Protein AF-A0A2D4GL40-F1 (afdb_monomer_lite)

Organism: Micrurus corallinus (NCBI:txid54390)

Secondary structure (DSSP, 8-state):
-B-TTT--B--GGGSHHHHTTTTHHHHHHHHHHHHHHHHHHHHHHHHHHHHHHHT--EEEEEEETTEEEEEE-TTTHHHHHHHHHHHHHHHHHHHHHHTT-S--

pLDDT: mean 92.52, std 5.68, range [70.44, 98.19]

InterPro domains:
  IPR002297 DNA-directed DNA-polymerase, family A, mitochondria [PR00867] (26-42)
  IPR002297 DNA-directed DNA-polymerase, family A, mitochondria [PR00867] (79-94)
  IPR002297 DNA-directed DNA-polymerase, family A, mitochondria [PR00867] (95-104)
  IPR002297 DNA-directed DNA-polymerase, family A, mitochondria [PTHR10267] (1-104)
  IPR043502 DNA/RNA polymerase superfamily [SSF56672] (3-97)

Structure (mmCIF, N/CA/C/O backbone):
data_AF-A0A2D4GL40-F1
#
_entry.id   AF-A0A2D4GL40-F1
#
loop_
_atom_site.group_PDB
_atom_site.id
_atom_site.type_symbol
_atom_site.label_atom_id
_atom_site.label_alt_id
_atom_site.label_comp_id
_atom_site.label_asym_id
_atom_site.label_entity_id
_atom_site.label_seq_id
_atom_site.pdbx_PDB_ins_code
_atom_site.Cartn_x
_atom_site.Cartn_y
_atom_site.Cartn_z
_atom_site.occupancy
_atom_site.B_iso_or_equiv
_atom_site.auth_seq_id
_atom_site.auth_comp_id
_atom_site.auth_asym_id
_atom_site.auth_atom_id
_atom_site.pdbx_PDB_model_num
ATOM 1 N N . PRO A 1 1 ? 8.985 -1.579 -18.869 1.00 76.06 1 PRO A N 1
ATOM 2 C CA . PRO A 1 1 ? 8.976 -2.156 -17.502 1.00 76.06 1 PRO A CA 1
ATOM 3 C C . PRO A 1 1 ? 7.547 -2.089 -16.962 1.00 76.06 1 PRO A C 1
ATOM 5 O O . PRO A 1 1 ? 6.824 -1.176 -17.362 1.00 76.06 1 PRO A O 1
ATOM 8 N N . SER A 1 2 ? 7.148 -3.040 -16.120 1.00 82.38 2 SER A N 1
ATOM 9 C CA . SER A 1 2 ? 5.827 -3.066 -15.487 1.00 82.38 2 SER A CA 1
ATOM 10 C C . SER A 1 2 ? 5.953 -3.170 -13.973 1.00 82.38 2 SER A C 1
ATOM 12 O O . SER A 1 2 ? 6.911 -3.772 -13.487 1.00 82.38 2 SER A O 1
ATOM 14 N N . THR A 1 3 ? 5.000 -2.603 -13.237 1.00 85.25 3 THR A N 1
ATOM 15 C CA . THR A 1 3 ? 4.943 -2.765 -11.781 1.00 85.25 3 THR A CA 1
ATOM 16 C C . THR A 1 3 ? 4.599 -4.213 -11.401 1.00 85.25 3 THR A C 1
ATOM 18 O O . THR A 1 3 ? 3.915 -4.903 -12.166 1.00 85.25 3 THR A O 1
ATOM 21 N N . PRO A 1 4 ? 5.093 -4.716 -10.255 1.00 79.25 4 PRO A N 1
ATOM 22 C CA . PRO A 1 4 ? 5.023 -6.141 -9.923 1.00 79.25 4 PRO A CA 1
ATOM 23 C C . PRO A 1 4 ? 3.613 -6.626 -9.558 1.00 79.25 4 PRO A C 1
ATOM 25 O O . PRO A 1 4 ? 3.311 -7.806 -9.743 1.00 79.25 4 PRO A O 1
ATOM 28 N N . VAL A 1 5 ? 2.743 -5.748 -9.048 1.00 83.88 5 VAL A N 1
ATOM 29 C CA . VAL A 1 5 ? 1.413 -6.144 -8.563 1.00 83.88 5 VAL A CA 1
ATOM 30 C C . VAL A 1 5 ? 0.336 -5.818 -9.589 1.00 83.88 5 VAL A C 1
ATOM 32 O O . VAL A 1 5 ? -0.407 -6.713 -9.988 1.00 83.88 5 VAL A O 1
ATOM 35 N N . LEU A 1 6 ? 0.252 -4.559 -10.024 1.00 85.12 6 LEU A N 1
ATOM 36 C CA . LEU A 1 6 ? -0.811 -4.078 -10.913 1.00 85.12 6 LEU A CA 1
ATOM 37 C C . LEU A 1 6 ? -0.437 -4.135 -12.399 1.00 85.12 6 LEU A C 1
ATOM 39 O O . LEU A 1 6 ? -1.297 -3.930 -13.253 1.00 85.12 6 LEU A O 1
ATOM 43 N N . GLY A 1 7 ? 0.826 -4.412 -12.735 1.00 84.94 7 GLY A N 1
ATOM 44 C CA . GLY A 1 7 ? 1.274 -4.479 -14.127 1.00 84.94 7 GLY A CA 1
ATOM 45 C C . GLY A 1 7 ? 1.255 -3.126 -14.847 1.00 84.94 7 GLY A C 1
ATOM 46 O O . GLY A 1 7 ? 1.276 -3.089 -16.079 1.00 84.94 7 GLY A O 1
ATOM 47 N N . CYS A 1 8 ? 1.227 -2.013 -14.106 1.00 87.38 8 CYS A N 1
ATOM 48 C CA . CYS A 1 8 ? 1.227 -0.662 -14.657 1.00 87.38 8 CYS A CA 1
ATOM 49 C C . CYS A 1 8 ? 2.494 -0.428 -15.481 1.00 87.38 8 CYS A C 1
ATOM 51 O O . CYS A 1 8 ? 3.585 -0.832 -15.079 1.00 87.38 8 CYS A O 1
ATOM 53 N N . ARG A 1 9 ? 2.372 0.250 -16.626 1.00 87.19 9 ARG A N 1
ATOM 54 C CA . ARG A 1 9 ? 3.494 0.534 -17.534 1.00 87.19 9 ARG A CA 1
ATOM 55 C C . ARG A 1 9 ? 3.735 2.028 -17.669 1.00 87.19 9 ARG A C 1
ATOM 57 O O . ARG A 1 9 ? 2.803 2.828 -17.619 1.00 87.19 9 ARG A O 1
ATOM 64 N N . ILE A 1 10 ? 5.001 2.379 -17.879 1.00 88.38 10 ILE A N 1
ATOM 65 C CA . ILE A 1 10 ? 5.394 3.740 -18.236 1.00 88.38 10 ILE A CA 1
ATOM 66 C C . ILE A 1 10 ? 4.785 4.105 -19.595 1.00 88.38 10 ILE A C 1
ATOM 68 O O . ILE A 1 10 ? 4.481 3.223 -20.400 1.00 88.38 10 ILE A O 1
ATOM 72 N N . SER A 1 11 ? 4.605 5.401 -19.859 1.00 87.31 11 SER A N 1
ATOM 73 C CA . SER A 1 11 ? 4.157 5.881 -21.170 1.00 87.31 11 SER A CA 1
ATOM 74 C C . SER A 1 11 ? 4.968 5.235 -22.297 1.00 87.31 11 SER A C 1
ATOM 76 O O . SER A 1 11 ? 6.196 5.171 -22.216 1.00 87.31 11 SER A O 1
ATOM 78 N N . ARG A 1 12 ? 4.288 4.802 -23.368 1.00 86.19 12 ARG A N 1
ATOM 79 C CA . ARG A 1 12 ? 4.914 4.126 -24.522 1.00 86.19 12 ARG A CA 1
ATOM 80 C C . ARG A 1 12 ? 6.053 4.947 -25.134 1.00 86.19 12 ARG A C 1
ATOM 82 O O . ARG A 1 12 ? 7.025 4.376 -25.611 1.00 86.19 12 ARG A O 1
ATOM 89 N N . ALA A 1 13 ? 5.959 6.276 -25.063 1.00 88.06 13 ALA A N 1
ATOM 90 C CA . ALA A 1 13 ? 6.983 7.198 -25.548 1.00 88.06 13 ALA A CA 1
ATOM 91 C C . ALA A 1 13 ? 8.314 7.117 -24.776 1.00 88.06 13 ALA A C 1
ATOM 93 O O . ALA A 1 13 ? 9.316 7.601 -25.274 1.00 88.06 13 ALA A O 1
ATOM 94 N N . LEU A 1 14 ? 8.336 6.521 -23.579 1.00 85.56 14 LEU A N 1
ATOM 95 C CA . LEU A 1 14 ? 9.532 6.345 -22.742 1.00 85.56 14 LEU A CA 1
ATOM 96 C C . LEU A 1 14 ? 9.955 4.872 -22.631 1.00 85.56 14 LEU A C 1
ATOM 98 O O . LEU A 1 14 ? 10.756 4.502 -21.769 1.00 85.56 14 LEU A O 1
ATOM 102 N N . GLU A 1 15 ? 9.402 3.996 -23.470 1.00 86.94 15 GLU A N 1
ATOM 103 C CA . GLU A 1 15 ? 9.820 2.599 -23.519 1.00 86.94 15 GLU A CA 1
ATOM 104 C C . GLU A 1 15 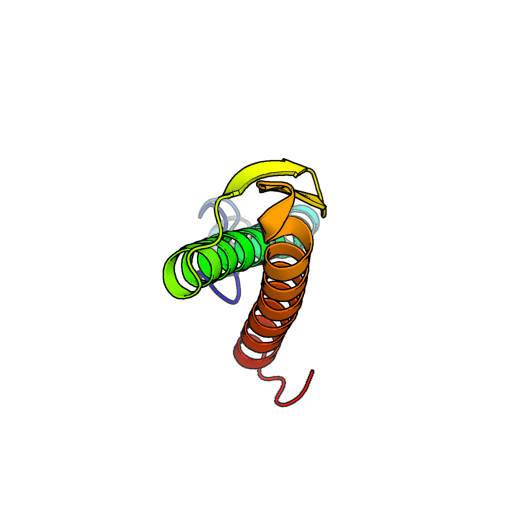? 11.122 2.438 -24.318 1.00 86.94 15 GLU A C 1
ATOM 106 O O . GLU A 1 15 ? 11.348 3.188 -25.267 1.00 86.94 15 GLU A O 1
ATOM 111 N N . PRO A 1 16 ? 11.970 1.436 -23.998 1.00 85.00 16 PRO A N 1
ATOM 112 C CA . PRO A 1 16 ? 13.216 1.180 -24.731 1.00 85.00 16 PRO A CA 1
ATOM 113 C C . PRO A 1 16 ? 13.053 1.123 -26.250 1.00 85.00 16 PRO A C 1
ATOM 115 O O . PRO A 1 16 ? 13.942 1.541 -26.978 1.00 85.00 16 PRO A O 1
ATOM 118 N N . ALA A 1 17 ? 11.911 0.616 -26.724 1.00 86.75 17 ALA A N 1
ATOM 119 C CA . ALA A 1 17 ? 11.613 0.518 -28.146 1.00 86.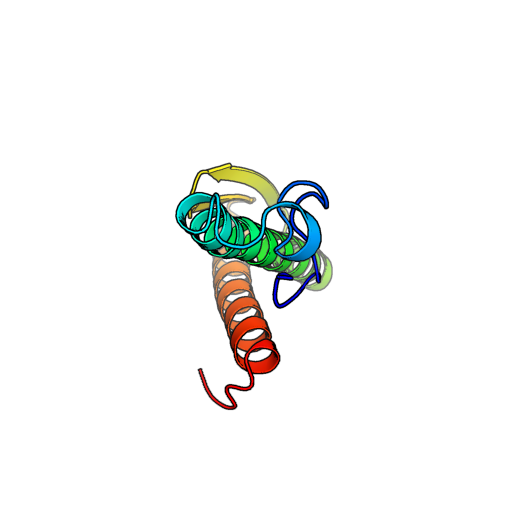75 17 ALA A CA 1
ATOM 120 C C . ALA A 1 17 ? 11.497 1.891 -28.837 1.00 86.75 17 ALA A C 1
ATOM 122 O O . ALA A 1 17 ? 11.727 1.975 -30.037 1.00 86.75 17 ALA A O 1
ATOM 123 N N . ALA A 1 18 ? 11.147 2.948 -28.095 1.00 87.31 18 ALA A N 1
ATOM 124 C CA . ALA A 1 18 ? 10.976 4.303 -28.614 1.00 87.31 18 ALA A CA 1
ATOM 125 C C . ALA A 1 18 ? 12.210 5.194 -28.388 1.00 87.31 18 ALA A C 1
ATOM 127 O O . ALA A 1 18 ? 12.551 5.980 -29.264 1.00 87.31 18 ALA A O 1
ATOM 128 N N . VAL A 1 19 ? 12.877 5.075 -27.232 1.00 87.88 19 VAL A N 1
ATOM 129 C CA . VAL A 1 19 ? 13.974 5.986 -26.824 1.00 87.88 19 VAL A CA 1
ATOM 130 C C . VAL A 1 19 ? 15.348 5.318 -26.739 1.00 87.88 19 VAL A C 1
ATOM 132 O O . VAL A 1 19 ? 16.335 5.957 -26.377 1.00 87.88 19 VAL A O 1
ATOM 135 N N . GLY A 1 20 ? 15.439 4.018 -27.025 1.00 88.00 20 GLY A N 1
A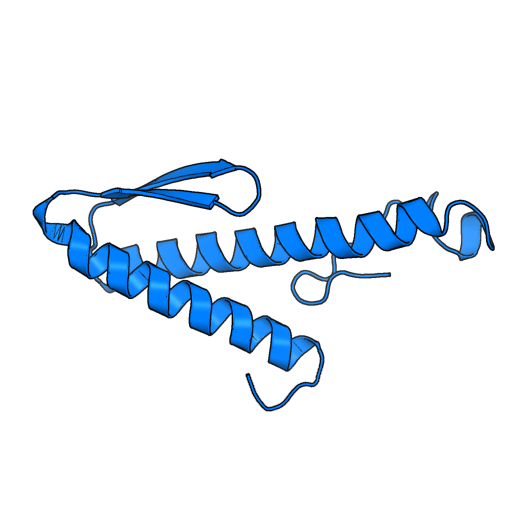TOM 136 C CA . GLY A 1 20 ? 16.679 3.259 -26.891 1.00 88.00 20 GLY A CA 1
ATOM 137 C C . GLY A 1 20 ? 17.259 3.343 -25.473 1.00 88.00 20 GLY A C 1
ATOM 138 O O . GLY A 1 20 ? 16.631 2.915 -24.498 1.00 88.00 20 GLY A O 1
ATOM 139 N N . GLY A 1 21 ? 18.479 3.882 -25.377 1.00 85.25 21 GLY A N 1
ATOM 140 C CA . GLY A 1 21 ? 19.224 4.080 -24.128 1.00 85.25 21 GLY A CA 1
ATOM 141 C C . GLY A 1 21 ? 18.992 5.428 -23.436 1.00 85.25 21 GLY A C 1
ATOM 142 O O . GLY A 1 21 ? 19.588 5.669 -22.388 1.00 85.25 21 GLY A O 1
ATOM 143 N N . GLU A 1 22 ? 18.156 6.311 -23.982 1.00 87.75 22 GLU A N 1
ATOM 144 C CA . GLU A 1 22 ? 17.886 7.606 -23.357 1.00 87.75 22 GLU A CA 1
ATOM 145 C C . GLU A 1 22 ? 16.909 7.492 -22.170 1.00 87.75 22 GLU A C 1
ATOM 147 O O . GLU A 1 22 ? 16.157 6.522 -22.021 1.00 87.75 22 GLU A O 1
ATOM 152 N N . PHE A 1 23 ? 16.937 8.496 -21.285 1.00 88.31 23 PHE A N 1
ATOM 153 C CA . PHE A 1 23 ? 16.050 8.624 -20.116 1.00 88.31 23 PHE A CA 1
ATOM 154 C C . PHE A 1 23 ? 16.095 7.453 -19.116 1.00 88.31 23 PHE A C 1
ATOM 156 O O . PHE A 1 23 ? 15.149 7.242 -18.353 1.00 88.31 23 PHE A O 1
ATOM 163 N N . VAL A 1 24 ? 17.190 6.685 -19.073 1.00 87.88 24 VAL A N 1
ATOM 164 C CA . VAL A 1 24 ? 17.336 5.521 -18.177 1.00 87.88 24 VAL A CA 1
ATOM 165 C C . VAL A 1 24 ? 17.120 5.892 -16.707 1.00 87.88 24 VAL A C 1
ATOM 167 O O . VAL A 1 24 ? 16.393 5.188 -16.009 1.00 87.88 24 VAL A O 1
ATOM 170 N N . THR A 1 25 ? 17.668 7.018 -16.243 1.00 89.19 25 THR A N 1
ATOM 171 C CA . THR A 1 25 ? 17.497 7.501 -14.860 1.00 89.19 25 THR A CA 1
ATOM 172 C C . THR A 1 25 ? 16.030 7.777 -14.527 1.00 89.19 25 THR A C 1
ATOM 174 O O . THR A 1 25 ? 15.526 7.282 -13.518 1.00 89.19 25 THR A O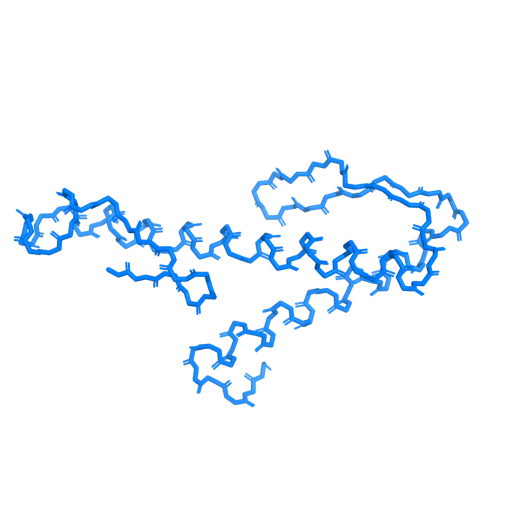 1
ATOM 177 N N . SER A 1 26 ? 15.309 8.490 -15.397 1.00 90.62 26 SER A N 1
ATOM 178 C CA . SER A 1 26 ? 13.871 8.748 -15.249 1.00 90.62 26 SER A CA 1
ATOM 179 C C . SER A 1 26 ? 13.054 7.458 -15.257 1.00 90.62 26 SER A C 1
ATOM 181 O O . SER A 1 26 ? 12.123 7.316 -14.472 1.00 90.62 26 SER 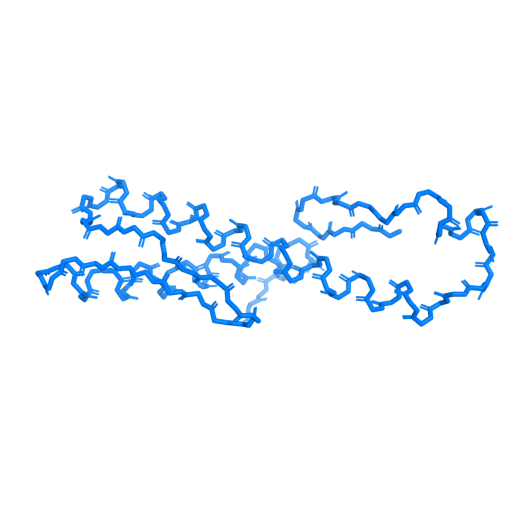A O 1
ATOM 183 N N . ARG A 1 27 ? 13.416 6.489 -16.104 1.00 88.31 27 ARG A N 1
ATOM 184 C CA . ARG A 1 27 ? 12.733 5.192 -16.193 1.00 88.31 27 ARG A CA 1
ATOM 185 C C . ARG A 1 27 ? 12.942 4.334 -14.947 1.00 88.31 27 ARG A C 1
ATOM 187 O O . ARG A 1 27 ? 11.989 3.712 -14.491 1.00 88.31 27 ARG A O 1
ATOM 194 N N . ILE A 1 28 ? 14.154 4.305 -14.391 1.00 88.44 28 ILE A N 1
ATOM 195 C CA . ILE A 1 28 ? 14.444 3.608 -13.127 1.00 88.44 28 ILE A CA 1
ATOM 196 C C . ILE A 1 28 ? 13.644 4.249 -11.993 1.00 88.44 28 ILE A C 1
ATOM 198 O O . ILE A 1 28 ? 12.957 3.548 -11.253 1.00 88.44 28 ILE A O 1
ATOM 202 N N . ASN A 1 29 ? 13.671 5.580 -11.904 1.00 88.81 29 ASN A N 1
ATOM 203 C CA . ASN A 1 29 ? 12.914 6.314 -10.897 1.00 88.81 29 ASN A CA 1
ATOM 204 C C . ASN A 1 29 ? 11.404 6.035 -11.020 1.00 88.81 29 ASN A C 1
ATOM 206 O O . ASN A 1 29 ? 10.742 5.707 -10.037 1.00 88.81 29 ASN A O 1
ATOM 210 N N . TRP A 1 30 ? 10.881 6.039 -12.250 1.00 92.25 30 TRP A N 1
ATOM 211 C CA . TRP A 1 30 ? 9.488 5.704 -12.521 1.00 92.25 30 TRP A CA 1
ATOM 212 C C . TRP A 1 30 ? 9.119 4.307 -12.018 1.00 92.25 30 TRP A C 1
ATOM 214 O O . TRP A 1 30 ? 8.063 4.156 -11.414 1.00 92.25 30 TRP A O 1
ATOM 224 N N . VAL A 1 31 ? 9.967 3.290 -12.214 1.00 89.88 31 VAL A N 1
ATOM 225 C CA . VAL A 1 31 ? 9.685 1.923 -11.732 1.00 89.88 31 VAL A CA 1
ATOM 226 C C . VAL A 1 31 ? 9.560 1.886 -10.211 1.00 89.88 31 VAL A C 1
ATOM 228 O O . VAL A 1 31 ? 8.620 1.280 -9.699 1.00 89.88 31 VAL A O 1
ATOM 231 N N . VAL A 1 32 ? 10.459 2.557 -9.488 1.00 89.81 32 VAL A N 1
ATOM 232 C CA . VAL A 1 32 ? 10.425 2.594 -8.018 1.00 89.81 32 VAL A CA 1
ATOM 233 C C . VAL A 1 32 ? 9.189 3.349 -7.519 1.00 89.81 32 VAL A C 1
ATOM 235 O O . VAL A 1 32 ? 8.443 2.822 -6.696 1.00 89.81 32 VAL A O 1
ATOM 238 N N . GLN A 1 33 ? 8.913 4.540 -8.061 1.00 91.44 33 GLN A N 1
ATOM 239 C CA . GLN A 1 33 ? 7.760 5.347 -7.644 1.00 91.44 33 GLN A CA 1
ATOM 240 C C . GLN A 1 33 ? 6.422 4.690 -7.991 1.00 91.44 33 GLN A C 1
ATOM 242 O O . GLN A 1 33 ? 5.517 4.650 -7.163 1.00 91.44 33 GLN A O 1
ATOM 247 N N . SER A 1 34 ? 6.286 4.139 -9.198 1.00 91.94 34 SER A N 1
ATOM 248 C CA . SER A 1 34 ? 5.057 3.445 -9.603 1.00 91.94 34 SER A CA 1
ATOM 249 C C . SER A 1 34 ? 4.817 2.183 -8.774 1.00 91.94 34 SER A C 1
ATOM 251 O O . SER A 1 34 ? 3.680 1.907 -8.404 1.00 91.94 34 SER A O 1
ATOM 253 N N . SER A 1 35 ? 5.875 1.465 -8.385 1.00 92.56 35 SER A N 1
ATOM 254 C CA . SER A 1 35 ? 5.753 0.329 -7.463 1.00 92.56 35 SER A CA 1
ATOM 255 C C . SER A 1 35 ? 5.326 0.760 -6.053 1.00 92.56 35 SER A C 1
ATOM 257 O O . SER A 1 35 ? 4.598 0.028 -5.389 1.00 92.56 35 SER A O 1
ATOM 259 N N . ALA A 1 36 ? 5.706 1.955 -5.592 1.00 91.62 36 ALA A N 1
ATOM 260 C CA . ALA A 1 36 ? 5.199 2.496 -4.328 1.00 91.62 36 ALA A CA 1
ATOM 261 C C . ALA A 1 36 ? 3.684 2.785 -4.386 1.00 91.62 36 ALA A C 1
ATOM 263 O O . ALA A 1 36 ? 2.974 2.593 -3.400 1.00 91.62 36 ALA A O 1
ATOM 264 N N . VAL A 1 37 ? 3.160 3.171 -5.556 1.00 92.69 37 VAL A N 1
ATOM 265 C CA . VAL A 1 37 ? 1.712 3.345 -5.771 1.00 92.69 37 VAL A CA 1
ATOM 266 C C . VAL A 1 37 ? 0.976 2.000 -5.718 1.00 92.69 37 VAL A C 1
ATOM 268 O O . VAL A 1 37 ? -0.083 1.911 -5.099 1.00 92.69 37 VAL A O 1
ATOM 271 N N . ASP A 1 38 ? 1.544 0.932 -6.289 1.00 94.44 38 ASP A N 1
ATOM 272 C CA . ASP A 1 38 ? 1.015 -0.434 -6.136 1.00 94.44 38 ASP A CA 1
ATOM 273 C C . ASP A 1 38 ? 0.925 -0.843 -4.653 1.00 94.44 38 ASP A C 1
ATOM 275 O O . ASP A 1 38 ? -0.075 -1.425 -4.226 1.00 94.44 38 ASP A O 1
ATOM 279 N N . TYR A 1 39 ? 1.945 -0.500 -3.858 1.00 94.94 39 TYR A N 1
ATOM 280 C CA . TYR A 1 39 ? 1.969 -0.750 -2.416 1.00 94.94 39 TYR A CA 1
ATOM 281 C C . TYR A 1 39 ? 0.828 -0.011 -1.706 1.00 94.94 39 TYR A C 1
ATOM 283 O O . TYR A 1 39 ? 0.072 -0.621 -0.948 1.00 94.94 39 TYR A O 1
ATOM 291 N N . LEU A 1 40 ? 0.642 1.279 -2.005 1.00 95.56 40 LEU A N 1
ATOM 292 C CA . LEU A 1 40 ? -0.462 2.070 -1.461 1.00 95.56 40 LEU A CA 1
ATOM 293 C C . LEU A 1 40 ? -1.826 1.459 -1.814 1.00 95.56 40 LEU A C 1
ATOM 295 O O . LEU A 1 40 ? -2.680 1.334 -0.939 1.00 95.56 40 LEU A O 1
ATOM 299 N N . HIS A 1 41 ? -2.040 1.032 -3.060 1.00 95.00 41 HIS A N 1
ATOM 300 C CA . HIS A 1 41 ? -3.304 0.410 -3.459 1.00 95.00 41 HIS A CA 1
ATOM 301 C C . HIS A 1 41 ? -3.597 -0.876 -2.680 1.00 95.00 41 HIS A C 1
ATOM 303 O O . HIS A 1 41 ? -4.722 -1.052 -2.208 1.00 95.00 41 HIS A O 1
ATOM 309 N N . LEU A 1 42 ? -2.601 -1.747 -2.490 1.00 96.44 42 LEU A N 1
ATOM 310 C CA . LEU A 1 42 ? -2.762 -2.943 -1.660 1.00 96.44 42 LEU A CA 1
ATOM 311 C C . LEU A 1 42 ? -3.092 -2.588 -0.210 1.00 96.44 42 LEU A C 1
ATOM 313 O O . LEU A 1 42 ? -3.962 -3.229 0.384 1.00 96.44 42 LEU A O 1
ATOM 317 N N . MET A 1 43 ? -2.461 -1.544 0.337 1.00 97.00 43 MET A N 1
ATOM 318 C CA . MET A 1 43 ? -2.774 -1.079 1.683 1.00 97.00 43 MET A CA 1
ATOM 319 C C . MET A 1 43 ? -4.221 -0.598 1.804 1.00 97.00 43 MET A C 1
ATOM 321 O O . MET A 1 43 ? -4.925 -1.000 2.727 1.00 97.00 43 MET A O 1
ATOM 325 N N . LEU A 1 44 ? -4.679 0.235 0.868 1.00 97.00 44 LEU A N 1
ATOM 326 C CA . LEU A 1 44 ? -6.038 0.781 0.866 1.00 97.00 44 LEU A CA 1
ATOM 327 C C . LEU A 1 44 ? -7.099 -0.318 0.718 1.00 97.00 44 LEU A C 1
ATOM 329 O O . LEU A 1 44 ? -8.096 -0.312 1.441 1.00 97.00 44 LEU A O 1
ATOM 333 N N . VAL A 1 45 ? -6.882 -1.274 -0.191 1.00 97.25 45 VAL A N 1
ATOM 334 C CA . VAL A 1 45 ? -7.813 -2.390 -0.421 1.00 97.25 45 VAL A CA 1
ATOM 335 C C . VAL A 1 45 ? -7.858 -3.322 0.787 1.00 97.25 45 VAL A C 1
ATOM 337 O O . VAL A 1 45 ? -8.946 -3.675 1.236 1.00 97.25 45 VAL A O 1
ATOM 340 N N . SER A 1 46 ? -6.700 -3.680 1.348 1.00 97.62 46 SER A N 1
ATOM 341 C CA . SER A 1 46 ? -6.628 -4.567 2.515 1.00 97.62 46 SER A CA 1
ATOM 342 C C . SER A 1 46 ? -7.250 -3.924 3.752 1.00 97.62 46 SER A C 1
ATOM 344 O O . SER A 1 46 ? -8.027 -4.574 4.444 1.00 97.62 46 SER A O 1
ATOM 346 N N . MET A 1 47 ? -6.976 -2.639 4.003 1.00 98.06 47 MET A N 1
ATOM 347 C CA . MET A 1 47 ? -7.579 -1.913 5.124 1.00 98.06 47 MET A CA 1
ATOM 348 C C . MET A 1 47 ? -9.088 -1.807 4.982 1.00 98.06 47 MET A C 1
ATOM 350 O O . MET A 1 47 ? -9.797 -2.067 5.947 1.00 98.06 47 MET A O 1
ATOM 354 N N . LYS A 1 48 ? -9.584 -1.474 3.784 1.00 97.94 48 LYS A N 1
ATOM 355 C CA . LYS A 1 48 ? -11.024 -1.440 3.524 1.00 97.94 48 LYS A CA 1
ATOM 356 C C . LYS A 1 48 ? -11.662 -2.806 3.784 1.00 97.94 48 LYS A C 1
ATOM 358 O O . LYS A 1 48 ? -12.642 -2.885 4.509 1.00 97.94 48 LYS A O 1
ATOM 363 N N . TRP A 1 49 ? -11.068 -3.874 3.253 1.00 98.19 49 TRP A N 1
ATOM 364 C CA . TRP A 1 49 ? -11.562 -5.234 3.460 1.00 98.19 49 TRP A CA 1
ATOM 365 C C . TRP A 1 49 ? -11.578 -5.630 4.942 1.00 98.19 49 TRP A C 1
ATOM 367 O O . TRP A 1 49 ? -12.572 -6.166 5.418 1.00 98.19 49 TRP A O 1
ATOM 377 N N . LEU A 1 50 ? -10.515 -5.331 5.693 1.00 98.19 50 LEU A N 1
ATOM 378 C CA . LEU A 1 50 ? -10.460 -5.611 7.130 1.00 98.19 50 LEU A CA 1
ATOM 379 C C . LEU A 1 50 ? -11.469 -4.773 7.919 1.00 98.19 50 LEU A C 1
ATOM 381 O O . LEU A 1 50 ? -12.041 -5.275 8.882 1.00 98.19 50 LEU A O 1
ATOM 385 N N . PHE A 1 51 ? -11.704 -3.521 7.522 1.00 98.12 51 PHE A N 1
ATOM 386 C CA . PHE A 1 51 ? -12.715 -2.686 8.165 1.00 98.12 51 PHE A CA 1
ATOM 387 C C . PHE A 1 51 ? -14.119 -3.247 7.947 1.00 98.12 51 PHE A C 1
ATOM 389 O O . PHE A 1 51 ? -14.872 -3.349 8.910 1.00 98.12 51 PHE A O 1
ATOM 396 N N . ASP A 1 52 ? -14.421 -3.698 6.729 1.00 97.94 52 ASP A N 1
ATOM 397 C CA . ASP A 1 52 ? -15.709 -4.307 6.391 1.00 97.94 52 ASP A CA 1
ATOM 398 C C . ASP A 1 52 ? -15.905 -5.659 7.110 1.00 97.94 52 ASP A C 1
ATOM 400 O O . ASP A 1 52 ? -16.960 -5.916 7.683 1.00 97.94 52 ASP A O 1
ATOM 404 N N . VAL A 1 53 ? -14.887 -6.533 7.119 1.00 98.00 53 VAL A N 1
ATOM 405 C CA . VAL A 1 53 ? -14.970 -7.881 7.722 1.00 98.00 53 VAL A CA 1
ATOM 406 C C . VAL A 1 53 ? -15.108 -7.833 9.237 1.00 98.00 53 VAL A C 1
ATOM 408 O O . VAL A 1 53 ? -15.818 -8.654 9.818 1.00 98.00 53 VAL A O 1
ATOM 411 N N . PHE A 1 54 ? -14.403 -6.907 9.883 1.00 97.56 54 PHE A N 1
ATOM 412 C CA . PHE A 1 54 ? -14.411 -6.794 11.333 1.00 97.56 54 PHE A CA 1
ATOM 413 C C . PHE A 1 54 ? -15.369 -5.722 11.842 1.00 97.56 54 PHE A C 1
ATOM 415 O O . PHE A 1 54 ? -15.419 -5.547 13.048 1.00 97.56 54 PHE A O 1
ATOM 422 N N . ASP A 1 55 ? -16.138 -5.037 10.997 1.00 97.75 55 ASP A N 1
ATOM 423 C CA . ASP A 1 55 ? -17.025 -3.948 11.431 1.00 97.75 55 ASP A CA 1
ATOM 424 C C . ASP A 1 55 ? -16.256 -2.913 12.281 1.00 97.75 55 ASP A C 1
ATOM 426 O O . ASP A 1 55 ? -16.503 -2.712 13.472 1.00 97.75 55 ASP A O 1
ATOM 430 N N . ILE A 1 56 ? -15.193 -2.362 11.687 1.00 98.06 56 ILE A N 1
ATOM 431 C CA . ILE A 1 56 ? -14.386 -1.284 12.271 1.00 98.06 56 ILE A CA 1
ATOM 432 C C . ILE A 1 56 ? -14.885 0.034 11.691 1.00 98.06 56 ILE A C 1
ATOM 434 O O . ILE A 1 56 ? -14.765 0.269 10.485 1.00 98.06 56 ILE A O 1
ATOM 438 N N . ASP A 1 57 ? -15.380 0.926 12.547 1.00 97.25 57 ASP A N 1
ATOM 439 C CA . ASP A 1 57 ? -15.854 2.234 12.111 1.00 97.25 57 ASP A CA 1
ATOM 440 C C . ASP A 1 57 ? -14.675 3.195 11.928 1.00 97.25 57 ASP A C 1
ATOM 442 O O . ASP A 1 57 ? -14.178 3.860 12.852 1.00 97.25 57 ASP A O 1
ATOM 446 N N . GLY A 1 58 ? -14.204 3.250 10.688 1.00 96.19 58 GLY A N 1
ATOM 447 C CA . GLY A 1 58 ? -13.189 4.187 10.266 1.00 96.19 58 GLY A CA 1
ATOM 448 C C . GLY A 1 58 ? -13.210 4.449 8.770 1.00 96.19 58 GLY A C 1
ATOM 449 O O . GLY A 1 58 ? -13.846 3.761 7.977 1.00 96.19 58 GLY A O 1
ATOM 450 N N . ARG A 1 59 ? -12.469 5.476 8.365 1.00 96.25 59 ARG A N 1
ATOM 451 C CA . ARG A 1 59 ? -12.316 5.865 6.966 1.00 96.25 59 ARG A CA 1
ATOM 452 C C . ARG A 1 59 ? -10.894 6.287 6.664 1.00 96.25 59 ARG A C 1
ATOM 454 O O . ARG A 1 59 ? -10.192 6.845 7.512 1.00 96.25 59 ARG A O 1
ATOM 461 N N . PHE A 1 60 ? -10.495 6.067 5.421 1.00 97.00 60 PHE A N 1
ATOM 462 C CA . PHE A 1 60 ? -9.266 6.637 4.895 1.00 97.00 60 PHE A CA 1
ATOM 463 C C . PHE A 1 60 ? -9.313 8.168 4.991 1.00 97.00 60 PHE A C 1
ATOM 465 O O . PHE A 1 60 ? -10.330 8.788 4.674 1.00 97.00 60 PHE A O 1
ATOM 472 N N . CYS A 1 61 ? -8.221 8.764 5.469 1.00 96.81 61 CYS A N 1
ATOM 473 C CA . CYS A 1 61 ? -8.095 10.208 5.611 1.00 96.81 61 CYS A CA 1
ATOM 474 C C . CYS A 1 61 ? -7.148 10.771 4.560 1.00 96.81 61 CYS A C 1
ATOM 476 O O . CYS A 1 61 ? -7.546 11.622 3.768 1.00 96.81 61 CYS A O 1
ATOM 478 N N . ILE A 1 62 ? -5.901 10.304 4.568 1.00 96.06 62 ILE A N 1
ATOM 479 C CA . ILE A 1 62 ? -4.861 10.835 3.697 1.00 96.06 62 ILE A CA 1
ATOM 480 C C . ILE A 1 62 ? -3.705 9.848 3.551 1.00 96.06 62 ILE A C 1
ATOM 482 O O . ILE A 1 62 ? -3.405 9.078 4.467 1.00 96.06 62 ILE A O 1
ATOM 486 N N . SER A 1 63 ? -3.042 9.907 2.399 1.00 95.19 63 SER A N 1
ATOM 487 C CA . SER A 1 63 ? -1.747 9.282 2.148 1.00 95.19 63 SER A CA 1
ATOM 488 C C . SER A 1 63 ? -0.758 10.348 1.688 1.00 95.19 63 SER A C 1
ATOM 490 O O . SER A 1 63 ? -1.032 11.044 0.707 1.00 95.19 63 SER A O 1
ATOM 492 N N . ILE A 1 64 ? 0.371 10.480 2.378 1.00 93.19 64 ILE A N 1
ATOM 493 C CA . ILE A 1 64 ? 1.445 11.420 2.039 1.00 93.19 64 ILE A CA 1
ATOM 494 C C . ILE A 1 64 ? 2.761 10.659 2.114 1.00 93.19 64 ILE A C 1
ATOM 496 O O . ILE A 1 64 ? 3.096 10.135 3.168 1.00 93.19 64 ILE A O 1
ATOM 500 N N . HIS A 1 65 ? 3.514 10.639 1.013 1.00 88.94 65 HIS A N 1
ATOM 501 C CA . HIS A 1 65 ? 4.769 9.891 0.906 1.00 88.94 65 HIS A CA 1
ATOM 502 C C . HIS A 1 65 ? 4.589 8.415 1.303 1.00 88.94 65 HIS A C 1
ATOM 504 O O . HIS A 1 65 ? 3.921 7.669 0.590 1.00 88.94 65 HIS A O 1
ATOM 510 N N . ASP A 1 66 ? 5.181 8.013 2.421 1.00 88.31 66 ASP A N 1
ATOM 511 C CA . ASP A 1 66 ? 5.154 6.685 3.025 1.00 88.31 66 ASP A CA 1
ATOM 512 C C . ASP A 1 66 ? 4.158 6.567 4.195 1.00 88.31 66 ASP A C 1
ATOM 514 O O . ASP A 1 66 ? 4.018 5.499 4.792 1.00 88.31 66 ASP A O 1
ATOM 518 N N . GLU A 1 67 ? 3.412 7.630 4.502 1.00 92.94 67 GLU A N 1
ATOM 519 C CA . GLU A 1 67 ? 2.385 7.634 5.538 1.00 92.94 67 GLU A CA 1
ATOM 520 C C . GLU A 1 67 ? 0.986 7.386 4.965 1.00 92.94 67 GLU A C 1
ATOM 522 O O . GLU A 1 67 ? 0.547 8.044 4.019 1.00 92.94 67 GLU A O 1
ATOM 527 N N . VAL A 1 68 ? 0.228 6.500 5.619 1.00 95.75 68 VAL A N 1
ATOM 528 C CA . VAL A 1 68 ? -1.202 6.271 5.366 1.00 95.75 68 VAL A CA 1
ATOM 529 C C . VAL A 1 68 ? -1.957 6.447 6.679 1.00 95.75 68 VAL A C 1
ATOM 531 O O . VAL A 1 68 ? -1.702 5.732 7.649 1.00 95.75 68 VAL A O 1
ATOM 534 N N . ARG A 1 69 ? -2.894 7.399 6.724 1.00 96.69 69 ARG A N 1
ATOM 535 C CA . ARG A 1 69 ? -3.654 7.743 7.933 1.00 96.69 69 ARG A CA 1
ATOM 536 C C . ARG A 1 69 ? -5.142 7.466 7.760 1.00 96.69 69 ARG A C 1
ATOM 538 O O . ARG A 1 69 ? -5.745 7.793 6.735 1.00 96.69 69 ARG A O 1
ATOM 545 N N . TYR A 1 70 ? -5.737 6.926 8.818 1.00 97.69 70 TYR A N 1
ATOM 546 C CA . TYR A 1 70 ? -7.161 6.621 8.922 1.00 97.69 70 TYR A CA 1
ATOM 547 C C . TYR A 1 70 ? -7.762 7.381 10.103 1.00 97.69 70 TYR A C 1
ATOM 549 O O . TYR A 1 70 ? -7.134 7.507 11.153 1.00 97.69 70 TYR A O 1
ATOM 557 N N . LEU A 1 71 ? -8.982 7.881 9.927 1.00 97.81 71 LEU A N 1
ATOM 558 C CA . LEU A 1 71 ? -9.808 8.369 11.028 1.00 97.81 71 LEU A CA 1
ATOM 559 C C . LEU A 1 71 ? -10.675 7.210 11.497 1.00 97.81 71 LEU A C 1
ATOM 561 O O . LEU A 1 71 ? -11.356 6.603 10.679 1.00 97.81 71 LEU A O 1
ATOM 565 N N . VAL A 1 72 ? -10.641 6.909 12.789 1.00 98.06 72 VAL A N 1
ATOM 566 C CA . VAL A 1 72 ? -11.316 5.748 13.381 1.00 98.06 72 VAL A CA 1
ATOM 567 C C . VAL A 1 72 ? -11.975 6.190 14.678 1.00 98.06 72 VAL A C 1
ATOM 569 O O . VAL A 1 72 ? -11.441 7.062 15.374 1.00 98.06 72 VAL A O 1
ATOM 572 N N . LYS A 1 73 ? -13.121 5.603 15.024 1.00 97.69 73 LYS A N 1
ATOM 573 C CA . LYS A 1 73 ? -13.713 5.818 16.344 1.00 97.69 73 LYS A CA 1
ATOM 574 C C . LYS A 1 73 ? -12.766 5.374 17.463 1.00 97.69 73 LYS A C 1
ATOM 576 O O . LYS A 1 73 ? -11.982 4.437 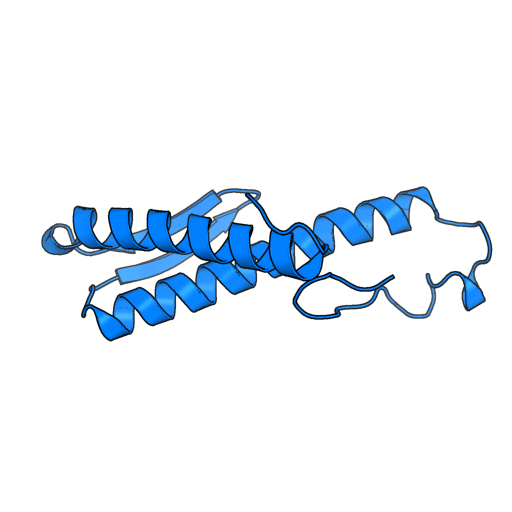17.330 1.00 97.69 73 LYS A O 1
ATOM 581 N N . SER A 1 74 ? -12.860 6.048 18.609 1.00 97.81 74 SER A N 1
ATOM 582 C CA . SER A 1 74 ? -11.985 5.778 19.760 1.00 97.81 74 SER A CA 1
ATOM 583 C C . SER A 1 74 ? -12.111 4.343 20.285 1.00 97.81 74 SER A C 1
ATOM 585 O O . SER A 1 74 ? -11.126 3.790 20.775 1.00 97.81 74 SER A O 1
ATOM 587 N N . GLU A 1 75 ? -13.298 3.747 20.159 1.00 97.81 75 GLU A N 1
ATOM 588 C CA . GLU A 1 75 ? -13.588 2.358 20.535 1.00 97.81 75 GLU A CA 1
ATOM 589 C C . GLU A 1 75 ? -12.860 1.336 19.649 1.00 97.81 75 GLU A C 1
ATOM 591 O O . GLU A 1 75 ? -12.361 0.330 20.149 1.00 97.81 75 GLU A O 1
ATOM 596 N N . ASP A 1 76 ? -12.671 1.652 18.367 1.00 97.81 76 ASP A N 1
ATOM 597 C CA . ASP A 1 76 ? -12.053 0.757 17.389 1.00 97.81 76 ASP A CA 1
ATOM 598 C C . ASP A 1 76 ? -10.552 0.995 17.176 1.00 97.81 76 ASP A C 1
ATOM 600 O O . ASP A 1 76 ? -9.905 0.269 16.418 1.00 97.81 76 ASP A O 1
ATOM 604 N N . ARG A 1 77 ? -9.949 1.977 17.860 1.00 97.31 77 ARG A N 1
ATOM 605 C CA . ARG A 1 77 ? -8.557 2.411 17.617 1.00 97.31 77 ARG A CA 1
ATOM 606 C C . ARG A 1 77 ? -7.531 1.272 17.619 1.00 97.31 77 ARG A C 1
ATOM 608 O O . ARG A 1 77 ? -6.629 1.252 16.786 1.00 97.31 77 ARG A O 1
ATOM 615 N N . TYR A 1 78 ? -7.670 0.305 18.527 1.00 98.06 78 TYR A N 1
ATOM 616 C CA . TYR A 1 78 ? -6.746 -0.831 18.620 1.00 98.06 78 TYR A CA 1
ATOM 617 C C . TYR A 1 78 ? -7.029 -1.900 17.562 1.00 98.06 78 TYR A C 1
ATOM 619 O O . TYR A 1 78 ? -6.098 -2.522 17.054 1.00 98.06 78 TYR A O 1
ATOM 627 N N . ARG A 1 79 ? -8.300 -2.080 17.187 1.00 98.06 79 ARG A N 1
ATOM 628 C CA . ARG A 1 79 ? -8.714 -3.004 16.124 1.00 98.06 79 ARG A CA 1
ATOM 629 C C . ARG A 1 79 ? -8.201 -2.506 14.776 1.00 98.06 79 ARG A C 1
ATOM 631 O O . ARG A 1 79 ? -7.594 -3.269 14.032 1.00 98.06 79 ARG A O 1
ATOM 638 N N . ALA A 1 80 ? -8.332 -1.205 14.518 1.00 97.88 80 ALA A N 1
ATOM 639 C CA . ALA A 1 80 ? -7.764 -0.565 13.340 1.00 97.88 80 ALA A CA 1
ATOM 640 C C . ALA A 1 80 ? -6.229 -0.610 13.317 1.00 97.88 80 ALA A C 1
ATOM 642 O O . ALA A 1 80 ? -5.647 -0.836 12.259 1.00 97.88 80 ALA A O 1
ATOM 643 N N . ALA A 1 81 ? -5.561 -0.445 14.466 1.00 97.88 81 ALA A N 1
ATOM 644 C CA . ALA A 1 81 ? -4.107 -0.584 14.548 1.00 97.88 81 ALA A CA 1
ATOM 645 C C . ALA A 1 81 ? -3.646 -2.004 14.171 1.00 97.88 81 ALA A C 1
ATOM 647 O O . ALA A 1 81 ? -2.710 -2.164 13.387 1.00 97.88 81 ALA A O 1
ATOM 648 N N . LEU A 1 82 ? -4.340 -3.037 14.663 1.00 98.06 82 LEU A N 1
ATOM 649 C CA . LEU A 1 82 ? -4.074 -4.421 14.273 1.00 98.06 82 LEU A CA 1
ATOM 650 C C . LEU A 1 82 ? -4.358 -4.654 12.782 1.00 98.06 82 LEU A C 1
ATOM 652 O O . LEU A 1 82 ? -3.545 -5.271 12.095 1.00 98.06 82 LEU A O 1
ATOM 656 N N . ALA A 1 83 ? -5.467 -4.124 12.261 1.00 98.12 83 ALA A N 1
ATOM 657 C CA . ALA A 1 83 ? -5.797 -4.217 10.840 1.00 98.12 83 ALA A CA 1
ATOM 658 C C . ALA A 1 83 ? -4.712 -3.580 9.953 1.00 98.12 83 ALA A C 1
ATOM 660 O O . ALA A 1 83 ? -4.337 -4.145 8.923 1.00 98.12 83 ALA A O 1
ATOM 661 N N . LEU A 1 84 ? -4.139 -2.452 10.381 1.00 97.75 84 LEU A N 1
ATOM 662 C CA . LEU A 1 84 ? -3.035 -1.798 9.678 1.00 97.75 84 LEU A CA 1
ATOM 663 C C . LEU A 1 84 ? -1.753 -2.638 9.711 1.00 97.75 84 LEU A C 1
ATOM 665 O O . LEU A 1 84 ? -1.028 -2.697 8.713 1.00 97.75 84 LEU A O 1
ATOM 669 N N . GLN A 1 85 ? -1.486 -3.327 10.821 1.00 98.06 85 GLN A N 1
ATOM 670 C CA . GLN A 1 85 ? -0.346 -4.235 10.927 1.00 98.06 85 GLN A CA 1
ATOM 671 C C . GLN A 1 85 ? -0.496 -5.444 9.995 1.00 98.06 85 GLN A C 1
ATOM 673 O O . GLN A 1 85 ? 0.430 -5.773 9.253 1.00 98.06 85 GLN A O 1
ATOM 678 N N . ILE A 1 86 ? -1.678 -6.066 9.978 1.00 97.88 86 ILE A N 1
ATOM 679 C CA . ILE A 1 86 ? -1.995 -7.178 9.071 1.00 97.88 86 ILE A CA 1
ATOM 680 C C . ILE A 1 86 ? -1.903 -6.713 7.616 1.00 97.88 86 ILE A C 1
ATOM 682 O O . ILE A 1 86 ? -1.284 -7.380 6.794 1.00 97.88 86 ILE A O 1
ATOM 686 N N . THR A 1 87 ? -2.447 -5.538 7.302 1.00 98.00 87 THR A N 1
ATOM 687 C CA . THR A 1 87 ? -2.353 -4.939 5.966 1.00 98.00 87 THR A CA 1
ATOM 688 C C . THR A 1 87 ? -0.906 -4.795 5.500 1.00 98.00 87 THR A C 1
ATOM 690 O O . THR A 1 87 ? -0.589 -5.135 4.358 1.00 98.00 87 THR A O 1
ATOM 693 N N . ASN A 1 88 ? -0.017 -4.307 6.369 1.00 96.81 88 ASN A N 1
ATOM 694 C CA . ASN A 1 88 ? 1.401 -4.190 6.040 1.00 96.81 88 ASN A CA 1
ATOM 695 C C . ASN A 1 88 ? 2.021 -5.554 5.737 1.00 96.81 88 ASN A C 1
ATOM 697 O O . ASN A 1 88 ? 2.726 -5.687 4.739 1.00 96.81 88 ASN A O 1
ATOM 701 N N . LEU A 1 89 ? 1.730 -6.566 6.557 1.00 97.25 89 LEU A N 1
ATOM 702 C CA . LEU A 1 89 ? 2.211 -7.926 6.330 1.00 97.25 89 LEU A CA 1
ATOM 703 C C . LEU A 1 89 ? 1.729 -8.468 4.977 1.00 97.25 89 LEU A C 1
ATOM 705 O O . LEU A 1 89 ? 2.549 -8.860 4.153 1.00 97.25 89 LEU A O 1
ATOM 709 N N . LEU A 1 90 ? 0.420 -8.414 4.711 1.00 96.62 90 LEU A N 1
ATOM 710 C CA . LEU A 1 90 ? -0.176 -8.894 3.460 1.00 96.62 90 LEU A CA 1
ATOM 711 C C . LEU A 1 90 ? 0.423 -8.199 2.234 1.00 96.62 90 LEU A C 1
ATOM 713 O O . LEU A 1 90 ? 0.743 -8.851 1.240 1.00 96.62 90 LEU A O 1
ATOM 717 N N . THR A 1 91 ? 0.619 -6.883 2.322 1.00 96.31 91 THR A N 1
ATOM 718 C CA . THR A 1 91 ? 1.202 -6.095 1.233 1.00 96.31 91 THR A CA 1
ATOM 719 C C . THR A 1 91 ? 2.633 -6.545 0.944 1.00 96.31 91 THR A C 1
ATOM 721 O O . THR A 1 91 ? 2.971 -6.824 -0.206 1.00 96.31 91 THR A O 1
ATOM 724 N N . ARG A 1 92 ? 3.464 -6.697 1.982 1.00 95.75 92 ARG A N 1
ATOM 725 C CA . ARG A 1 92 ? 4.850 -7.162 1.836 1.00 95.75 92 ARG A CA 1
ATOM 726 C C . ARG A 1 92 ? 4.920 -8.581 1.282 1.00 95.75 92 ARG A C 1
ATOM 728 O O . ARG A 1 92 ? 5.681 -8.817 0.349 1.00 95.75 92 ARG A O 1
ATOM 735 N N . CYS A 1 93 ? 4.089 -9.494 1.786 1.00 95.38 93 CYS A N 1
ATOM 736 C CA . CYS A 1 93 ? 4.034 -10.873 1.299 1.00 95.38 93 CYS A CA 1
ATOM 737 C C . CYS A 1 93 ? 3.641 -10.933 -0.180 1.00 95.38 93 CYS A C 1
ATOM 739 O O . CYS A 1 93 ? 4.247 -11.674 -0.950 1.00 95.38 93 CYS A O 1
ATOM 741 N N . MET A 1 94 ? 2.671 -10.119 -0.604 1.00 94.25 94 MET A N 1
ATOM 742 C CA . MET A 1 94 ? 2.268 -10.047 -2.008 1.00 94.25 94 MET A CA 1
ATOM 743 C C . MET A 1 94 ? 3.408 -9.543 -2.903 1.00 94.25 94 MET A C 1
ATOM 745 O O . MET A 1 94 ? 3.634 -10.094 -3.980 1.00 94.25 94 MET A O 1
ATOM 749 N N . PHE A 1 95 ? 4.154 -8.531 -2.456 1.00 93.44 95 PHE A N 1
ATOM 750 C CA . PHE A 1 95 ? 5.327 -8.038 -3.178 1.00 93.44 95 PHE A CA 1
ATOM 751 C C . PHE A 1 95 ? 6.438 -9.088 -3.265 1.00 93.44 95 PHE A C 1
ATOM 753 O O . PHE A 1 95 ? 6.927 -9.342 -4.364 1.00 93.44 95 PHE A O 1
ATOM 760 N N . ALA A 1 96 ? 6.799 -9.726 -2.149 1.00 94.38 96 ALA A N 1
ATOM 761 C CA . ALA A 1 96 ? 7.796 -10.796 -2.118 1.00 94.38 96 ALA A CA 1
ATOM 762 C C . ALA A 1 96 ? 7.422 -11.918 -3.098 1.00 94.38 96 ALA A C 1
ATOM 764 O O . ALA A 1 96 ? 8.197 -12.236 -4.000 1.00 94.38 96 ALA A O 1
ATOM 765 N N . TYR A 1 97 ? 6.177 -12.398 -3.024 1.00 93.31 97 TYR A N 1
ATOM 766 C CA . TYR A 1 97 ? 5.655 -13.422 -3.924 1.00 93.31 97 TYR A CA 1
ATOM 767 C C . TYR A 1 97 ? 5.739 -13.009 -5.403 1.00 93.31 97 TYR A C 1
ATOM 769 O O . TYR A 1 97 ? 6.208 -13.782 -6.239 1.00 93.31 97 TYR A O 1
ATOM 777 N N . LYS A 1 98 ? 5.338 -11.776 -5.746 1.00 90.50 98 LYS A N 1
ATOM 778 C CA . LYS A 1 98 ? 5.406 -11.263 -7.128 1.00 90.50 98 LYS A CA 1
ATOM 779 C C . LYS A 1 98 ? 6.831 -11.079 -7.645 1.00 90.50 98 LYS A C 1
ATOM 781 O O . LYS A 1 98 ? 7.046 -11.174 -8.850 1.00 90.50 98 LYS A O 1
ATOM 786 N N . LEU A 1 99 ? 7.787 -10.836 -6.754 1.00 89.50 99 LEU A N 1
ATOM 787 C CA . LEU A 1 99 ? 9.210 -10.743 -7.078 1.00 89.50 99 LEU A CA 1
ATOM 788 C C . LEU A 1 99 ? 9.912 -12.113 -7.093 1.00 89.50 99 LEU A C 1
ATOM 790 O O . LEU A 1 99 ? 11.100 -12.176 -7.399 1.00 89.50 99 LEU A O 1
ATOM 794 N N . GLY A 1 100 ? 9.195 -13.204 -6.801 1.00 91.12 100 GLY A N 1
ATOM 795 C CA . GLY A 1 100 ? 9.751 -14.558 -6.757 1.00 91.12 100 GLY A CA 1
ATOM 796 C C . GLY A 1 100 ? 10.512 -14.882 -5.467 1.00 91.12 100 GLY A C 1
ATOM 797 O O . GLY A 1 100 ? 11.233 -15.876 -5.420 1.00 91.12 100 GLY A O 1
ATOM 798 N N . LEU A 1 101 ? 10.354 -14.064 -4.425 1.00 90.62 101 LEU A N 1
ATOM 799 C CA . LEU A 1 101 ? 10.888 -14.313 -3.090 1.00 90.62 101 LEU A CA 1
ATOM 800 C C . LEU A 1 101 ? 9.885 -15.179 -2.316 1.00 90.62 101 LEU A C 1
ATOM 802 O O . LEU A 1 101 ? 8.707 -14.835 -2.212 1.00 90.62 101 LEU A O 1
ATOM 806 N N . GLN A 1 102 ? 10.344 -16.325 -1.808 1.00 84.69 102 GLN A N 1
ATOM 807 C CA . GLN A 1 102 ? 9.501 -17.279 -1.069 1.00 84.69 102 GLN A CA 1
ATOM 808 C C . GLN A 1 102 ? 9.434 -17.005 0.440 1.00 84.69 102 GLN A C 1
ATOM 810 O O . GLN A 1 102 ? 8.743 -17.725 1.154 1.00 84.69 102 GLN A O 1
ATOM 815 N N . ASP A 1 103 ? 10.138 -15.979 0.908 1.00 78.56 103 ASP A N 1
ATOM 816 C CA . ASP A 1 103 ? 10.202 -15.575 2.309 1.00 78.56 103 ASP A CA 1
ATOM 817 C C . ASP A 1 103 ? 10.154 -14.044 2.414 1.00 78.56 103 ASP A C 1
ATOM 819 O O . ASP A 1 103 ? 10.383 -13.351 1.410 1.00 78.56 103 ASP A O 1
ATOM 823 N N . LEU A 1 104 ? 9.818 -13.539 3.605 1.00 70.44 104 LEU A N 1
ATOM 824 C CA . LEU A 1 104 ? 9.707 -12.111 3.906 1.00 70.44 104 LEU A CA 1
ATOM 825 C C . LEU A 1 104 ? 10.849 -11.590 4.782 1.00 70.44 104 LEU A C 1
ATOM 827 O O . LEU A 1 104 ? 11.076 -12.165 5.866 1.00 70.44 104 LEU A O 1
#

Sequence (104 aa):
PSTPVLGCRISRALEPAAVGGEFVTSRINWVVQSSAVDYLHLMLVSMKWLFDVFDIDGRFCISIHDEVRYLVKSEDRYRAALALQITNLLTRCMFAYKLGLQDL

Foldseek 3Di:
DAALQPRDDDPPCPDCVNQPPPPPVVRVVCRVVVNVVVLVVLLQVQLVVLCVVVVWAKDWDDDDDPDTDIDGDPVCVVVSVVSSVVSNVVSVCSNCVSVVHPDD

Radius of gyration: 17.0 Å; chains: 1; bounding box: 36×29×49 Å